Protein AF-A0A6P0JX85-F1 (afdb_monomer_lite)

pLDDT: mean 80.63, std 19.86, range [37.66, 98.25]

Sequence (184 aa):
MTLRNRASVSRRYRDFVGLVGRADQPRARTPSPTDEQLEQAAAAMADMTKRPTLSRSCFYVVYPNGQATEFINYLFSDLGTAEWPIAIDPMEAEQMQSIGKDVLPPEVKVSPQQRSDPQQKELVLMANAEGQIMAEGYLPEEDTPTLTQEWSLATATPDQATQDLCRSNIEMGIDAGMGNENSN

Secondary structure (DSSP, 8-state):
-----------------------------PPPPPPHHHHHHHHHHHHHTSHHHHTSSSHHHH-TT--HHHHHHHHTSHHHHHHS----SHHHHHHHHHTTPPPPPTTEEEEESS---TTSEEEEEEE-TTS-EEEEEE-TT-SS-SEEEEEPPPP----HHHHHHHHHHHHTT---S---TT--

Foldseek 3Di:
DDDDDDDDDDDDDDDDPDPDDPPPDPPPPPLDPQDVLLVLQVQLVQVCLDQVNVQQACQCLVVVPDFQALVLLQCPFLRNVVSRQAPPDPVSVVVCVVVVHRHRDPQEDEEEPDDDDLQGFYWYWYQDPVRWIWIFTDHRNDPHGSDIDTDGRDDYHHDPVSSVVSVVCVVVPRDSSPPCPPPD

Radius of gyration: 29.88 Å; chains: 1; bounding box: 110×49×65 Å

Structure (mmCIF, N/CA/C/O backbone):
data_AF-A0A6P0JX85-F1
#
_entry.id   AF-A0A6P0JX85-F1
#
loop_
_atom_site.group_PDB
_atom_site.id
_atom_site.type_symbol
_atom_site.label_atom_id
_atom_site.label_alt_id
_atom_site.label_comp_id
_atom_site.label_asym_id
_atom_site.label_entity_id
_atom_site.label_seq_id
_atom_site.pdbx_PDB_ins_code
_atom_site.Cartn_x
_atom_site.Cartn_y
_atom_site.Cartn_z
_atom_site.occupancy
_atom_site.B_iso_or_equiv
_atom_site.auth_seq_id
_atom_site.auth_comp_id
_atom_site.auth_asym_id
_atom_site.auth_atom_id
_atom_site.pdbx_PDB_model_num
ATOM 1 N N . MET A 1 1 ? -91.591 -18.168 30.658 1.00 41.25 1 MET A N 1
ATOM 2 C CA . MET A 1 1 ? -90.309 -18.610 31.246 1.00 41.25 1 MET A CA 1
ATOM 3 C C . MET A 1 1 ? -89.372 -17.409 31.271 1.00 41.25 1 MET A C 1
ATOM 5 O O . MET A 1 1 ? -89.330 -16.737 30.258 1.00 41.25 1 MET A O 1
ATOM 9 N N . THR A 1 2 ? -88.599 -17.019 32.279 1.00 41.81 2 THR A N 1
ATOM 10 C CA . THR A 1 2 ? -88.479 -17.284 33.721 1.00 41.81 2 THR A CA 1
ATOM 11 C C . THR A 1 2 ? -87.367 -16.316 34.186 1.00 41.81 2 THR A C 1
ATOM 13 O O . THR A 1 2 ? -86.303 -16.341 33.590 1.00 41.81 2 THR A O 1
ATOM 16 N N . LEU A 1 3 ? -87.647 -15.483 35.202 1.00 39.12 3 LEU A N 1
ATOM 17 C CA . LEU A 1 3 ? -86.768 -14.954 36.281 1.00 39.12 3 LEU A CA 1
ATOM 18 C C . LEU A 1 3 ? -85.399 -14.295 35.934 1.00 39.12 3 LEU A C 1
ATOM 20 O O . LEU A 1 3 ? -84.550 -14.879 35.286 1.00 39.12 3 LEU A O 1
ATOM 24 N N . ARG A 1 4 ? -85.189 -13.024 36.325 1.00 41.78 4 ARG A N 1
ATOM 25 C CA . ARG A 1 4 ? -84.505 -12.508 37.553 1.00 41.78 4 ARG A CA 1
ATOM 26 C C . ARG A 1 4 ? -82.969 -12.630 37.606 1.00 41.78 4 ARG A C 1
ATOM 28 O O . ARG A 1 4 ? -82.437 -13.722 37.495 1.00 41.78 4 ARG A O 1
ATOM 35 N N . ASN A 1 5 ? -82.347 -11.509 38.005 1.00 41.09 5 ASN A N 1
ATOM 36 C CA . ASN A 1 5 ? -81.311 -11.299 39.056 1.00 41.09 5 ASN A CA 1
ATOM 37 C C . ASN A 1 5 ? -80.266 -10.280 38.557 1.00 41.09 5 ASN A C 1
ATOM 39 O O . ASN A 1 5 ? -79.680 -10.491 37.508 1.00 41.09 5 ASN A O 1
ATOM 43 N N . ARG A 1 6 ? -80.081 -9.068 39.112 1.00 46.91 6 ARG A N 1
ATOM 44 C CA . ARG A 1 6 ? -79.713 -8.618 40.480 1.00 46.91 6 ARG A CA 1
ATOM 45 C C . ARG A 1 6 ? -78.445 -9.272 41.054 1.00 46.91 6 ARG A C 1
ATOM 47 O O . ARG A 1 6 ? -78.530 -10.388 41.546 1.00 46.91 6 ARG A O 1
ATOM 54 N N . ALA A 1 7 ? -77.344 -8.511 41.083 1.00 43.62 7 ALA A N 1
ATOM 55 C CA . ALA A 1 7 ? -76.422 -8.266 42.215 1.00 43.62 7 ALA A CA 1
ATOM 56 C C . ALA A 1 7 ? -75.231 -7.426 41.677 1.00 43.62 7 ALA A C 1
ATOM 58 O O . ALA A 1 7 ? -74.713 -7.758 40.621 1.00 43.62 7 ALA A O 1
ATOM 59 N N . SER A 1 8 ? -74.863 -6.237 42.168 1.00 42.47 8 SER A N 1
ATOM 60 C CA . SER A 1 8 ? -74.487 -5.779 43.519 1.00 42.47 8 SER A CA 1
ATOM 61 C C . SER A 1 8 ? -73.018 -6.040 43.900 1.00 42.47 8 SER A C 1
ATOM 63 O O . SER A 1 8 ? -72.599 -7.186 43.969 1.00 42.47 8 SER A O 1
ATOM 65 N N . VAL A 1 9 ? -72.360 -4.938 44.317 1.00 44.62 9 VAL A N 1
ATOM 66 C CA . VAL A 1 9 ? -71.293 -4.815 45.349 1.00 44.62 9 VAL A CA 1
ATOM 67 C C . VAL A 1 9 ? -69.854 -5.061 44.848 1.00 44.62 9 VAL A C 1
ATOM 69 O O . VAL A 1 9 ? -69.511 -6.141 44.404 1.00 44.62 9 VAL A O 1
ATOM 72 N N . SER A 1 10 ? -69.018 -4.020 44.713 1.00 41.03 10 SER A N 1
ATOM 73 C CA . SER A 1 10 ? -68.247 -3.271 45.739 1.00 41.03 10 SER A CA 1
ATOM 74 C C . SER A 1 10 ? -66.993 -4.004 46.237 1.00 41.03 10 SER A C 1
ATOM 76 O O . SER A 1 10 ? -67.107 -4.957 46.997 1.00 41.03 10 SER A O 1
ATOM 78 N N . ARG A 1 11 ? -65.804 -3.476 45.908 1.00 43.97 11 ARG A N 1
ATOM 79 C CA . ARG A 1 11 ? -64.794 -2.915 46.839 1.00 43.97 11 ARG A CA 1
ATOM 80 C C . ARG A 1 11 ? -63.385 -2.965 46.238 1.00 43.97 11 ARG A C 1
ATOM 82 O O . ARG A 1 11 ? -62.939 -4.012 45.802 1.00 43.97 11 ARG A O 1
ATOM 89 N N . ARG A 1 12 ? -62.727 -1.801 46.345 1.00 52.56 12 ARG A N 1
ATOM 90 C CA . ARG A 1 12 ? -61.317 -1.529 46.691 1.00 52.56 12 ARG A CA 1
ATOM 91 C C . ARG A 1 12 ? -60.279 -2.557 46.240 1.00 52.56 12 ARG A C 1
ATOM 93 O O . ARG A 1 12 ? -60.311 -3.656 46.756 1.00 52.56 12 ARG A O 1
ATOM 100 N N . TYR A 1 13 ? -59.232 -2.113 45.545 1.00 45.91 13 TYR A N 1
ATOM 101 C CA . TYR A 1 13 ? -57.860 -2.386 45.987 1.00 45.91 13 TYR A CA 1
ATOM 102 C C . TYR A 1 13 ? -56.857 -1.428 45.319 1.00 45.91 13 TYR A C 1
ATOM 104 O O . TYR A 1 13 ? -56.755 -1.387 44.103 1.00 45.91 13 TYR A O 1
ATOM 112 N N . ARG A 1 14 ? -56.160 -0.690 46.193 1.00 47.66 14 ARG A N 1
ATOM 113 C CA . ARG A 1 14 ? -54.775 -0.194 46.147 1.00 47.66 14 ARG A CA 1
ATOM 114 C C . ARG A 1 14 ? -54.245 0.596 44.946 1.00 47.66 14 ARG A C 1
ATOM 116 O O . ARG A 1 14 ? -54.132 0.109 43.830 1.00 47.66 14 ARG A O 1
ATOM 123 N N . ASP A 1 15 ? -53.751 1.772 45.323 1.00 47.31 15 ASP A N 1
ATOM 124 C CA . ASP A 1 15 ? -52.513 2.406 44.881 1.00 47.31 15 ASP A CA 1
ATOM 125 C C . ASP A 1 15 ? -51.524 1.463 44.187 1.00 47.31 15 ASP A C 1
ATOM 127 O O . ASP A 1 15 ? -51.068 0.482 44.776 1.00 47.31 15 ASP A O 1
ATOM 131 N N . PHE A 1 16 ? -51.101 1.842 42.984 1.00 45.69 16 PHE A N 1
ATOM 132 C CA . PHE A 1 16 ? -49.735 1.593 42.547 1.00 45.69 16 PHE A CA 1
ATOM 133 C C . PHE A 1 16 ? -49.281 2.765 41.679 1.00 45.69 16 PHE A C 1
ATOM 135 O O . PHE A 1 16 ? -49.667 2.915 40.521 1.00 45.69 16 PHE A O 1
ATOM 142 N N . VAL A 1 17 ? -48.470 3.626 42.290 1.00 49.25 17 VAL A N 1
ATOM 143 C CA . VAL A 1 17 ? -47.623 4.600 41.608 1.00 49.25 17 VAL A CA 1
ATOM 144 C C . VAL A 1 17 ? -46.600 3.794 40.808 1.00 49.25 17 VAL A C 1
ATOM 146 O O . VAL A 1 17 ? -45.574 3.364 41.327 1.00 49.25 17 VAL A O 1
ATOM 149 N N . GLY A 1 18 ? -46.933 3.514 39.552 1.00 41.97 18 GLY A N 1
ATOM 150 C CA . GLY A 1 18 ? -46.034 2.910 38.580 1.00 41.97 18 GLY A CA 1
ATOM 151 C C . GLY A 1 18 ? -45.194 3.987 37.910 1.00 41.97 18 GLY A C 1
ATOM 152 O O . GLY A 1 18 ? -45.583 4.528 36.879 1.00 41.97 18 GLY A O 1
ATOM 153 N N . LEU A 1 19 ? -44.036 4.281 38.500 1.00 51.38 19 LEU A N 1
ATOM 154 C CA . LEU A 1 19 ? -42.874 4.826 37.799 1.00 51.38 19 LEU A CA 1
ATOM 155 C C . LEU A 1 19 ? -42.456 3.816 36.715 1.00 51.38 19 LEU A C 1
ATOM 157 O O . LEU A 1 19 ? -41.632 2.940 36.953 1.00 51.38 19 LEU A O 1
ATOM 161 N N . VAL A 1 20 ? -43.059 3.915 35.533 1.00 51.97 20 VAL A N 1
ATOM 162 C CA . VAL A 1 20 ? -42.546 3.302 34.301 1.00 51.97 20 VAL A CA 1
ATOM 163 C C . VAL A 1 20 ? -41.814 4.438 33.597 1.00 51.97 20 VAL A C 1
ATOM 165 O O . VAL A 1 20 ? -42.418 5.362 33.068 1.00 51.97 20 VAL A O 1
ATOM 168 N N . GLY A 1 21 ? -40.511 4.562 33.826 1.00 44.38 21 GLY A N 1
ATOM 169 C CA . GLY A 1 21 ? -39.572 3.816 33.005 1.00 44.38 21 GLY A CA 1
ATOM 170 C C . GLY A 1 21 ? -39.524 4.515 31.654 1.00 44.38 21 GLY A C 1
ATOM 171 O O . GLY A 1 21 ? -40.244 4.128 30.739 1.00 44.38 21 GLY A O 1
ATOM 172 N N . ARG A 1 22 ? -38.737 5.600 31.571 1.00 43.78 22 ARG A N 1
ATOM 173 C CA . ARG A 1 22 ? -38.352 6.202 30.291 1.00 43.78 22 ARG A CA 1
ATOM 174 C C . ARG A 1 22 ? -37.865 5.053 29.422 1.00 43.78 22 ARG A C 1
ATOM 176 O O . ARG A 1 22 ? -36.854 4.443 29.753 1.00 43.78 22 ARG A O 1
ATOM 183 N N . ALA A 1 23 ? -38.623 4.749 28.374 1.00 45.81 23 ALA A N 1
ATOM 184 C CA . ALA A 1 23 ? -38.153 3.892 27.312 1.00 45.81 23 ALA A CA 1
ATOM 185 C C . ALA A 1 23 ? -36.795 4.442 26.879 1.00 45.81 23 ALA A C 1
ATOM 187 O O . ALA A 1 23 ? -36.701 5.615 26.500 1.00 45.81 23 ALA A O 1
ATOM 188 N N . ASP A 1 24 ? -35.765 3.610 27.024 1.00 46.34 24 ASP A N 1
ATOM 189 C CA . ASP A 1 24 ? -34.516 3.735 26.295 1.00 46.34 24 ASP A CA 1
ATOM 190 C C . ASP A 1 24 ? -34.892 3.986 24.838 1.00 46.34 24 ASP A C 1
ATOM 192 O O . ASP A 1 24 ? -35.302 3.083 24.105 1.00 46.34 24 ASP A O 1
ATOM 196 N N . GLN A 1 25 ? -34.831 5.251 24.429 1.00 54.28 25 GLN A N 1
ATOM 197 C CA . GLN A 1 25 ? -34.722 5.552 23.019 1.00 54.28 25 GLN A CA 1
ATOM 198 C C . GLN A 1 25 ? -33.432 4.862 22.575 1.00 54.28 25 GLN A C 1
ATOM 200 O O . GLN A 1 25 ? -32.402 5.095 23.218 1.00 54.28 25 GLN A O 1
ATOM 205 N N . PRO A 1 26 ? -33.451 4.024 21.524 1.00 46.66 26 PRO A N 1
ATOM 206 C CA . PRO A 1 26 ? -32.214 3.586 20.911 1.00 46.66 26 PRO A CA 1
ATOM 207 C C . PRO A 1 26 ? -31.472 4.864 20.548 1.00 46.66 26 PRO A C 1
ATOM 209 O O . PRO A 1 26 ? -31.933 5.634 19.702 1.00 46.66 26 PRO A O 1
ATOM 212 N N . ARG A 1 27 ? -30.385 5.152 21.275 1.00 47.94 27 ARG A N 1
ATOM 213 C CA . ARG A 1 27 ? -29.508 6.265 20.936 1.00 47.94 27 ARG A CA 1
ATOM 214 C C . ARG A 1 27 ? -29.139 6.015 19.490 1.00 47.94 27 ARG A C 1
ATOM 216 O O . ARG A 1 27 ? -28.521 4.993 19.190 1.00 47.94 27 ARG A O 1
ATOM 223 N N . ALA A 1 28 ? -29.591 6.900 18.605 1.00 43.56 28 ALA A N 1
ATOM 224 C CA . ALA A 1 28 ? -29.055 6.976 17.266 1.00 43.56 28 ALA A CA 1
ATOM 225 C C . ALA A 1 28 ? -27.538 6.939 17.448 1.00 43.56 28 ALA A C 1
ATOM 227 O O . ALA A 1 28 ? -26.992 7.797 18.146 1.00 43.56 28 ALA A O 1
ATOM 228 N N . ARG A 1 29 ? -26.894 5.874 16.955 1.00 42.97 29 ARG A N 1
ATOM 229 C CA . ARG A 1 29 ? -25.440 5.807 16.902 1.00 42.97 29 ARG A CA 1
ATOM 230 C C . ARG A 1 29 ? -25.052 6.986 16.025 1.00 42.97 29 ARG A C 1
ATOM 232 O O . ARG A 1 29 ? -25.214 6.934 14.810 1.00 42.97 29 ARG A O 1
ATOM 239 N N . THR A 1 30 ? -24.678 8.097 16.649 1.00 39.38 30 THR A N 1
ATOM 240 C CA . THR A 1 30 ? -23.950 9.152 15.961 1.00 39.38 30 THR A CA 1
ATOM 241 C C . THR A 1 30 ? -22.759 8.459 15.315 1.00 39.38 30 THR A C 1
ATOM 243 O O . THR A 1 30 ? -22.087 7.717 16.039 1.00 39.38 30 THR A O 1
ATOM 246 N N . PRO A 1 31 ? -22.535 8.605 13.997 1.00 42.53 31 PRO A N 1
ATOM 247 C CA . PRO A 1 31 ? -21.338 8.059 13.381 1.00 42.53 31 PRO A CA 1
ATOM 248 C C . PRO A 1 31 ? -20.156 8.591 14.188 1.00 42.53 31 PRO A C 1
ATOM 250 O O . PRO A 1 31 ? -20.026 9.806 14.364 1.00 42.53 31 PRO A O 1
ATOM 253 N N . SER A 1 32 ? -19.395 7.679 14.793 1.00 47.09 32 SER A N 1
ATOM 254 C CA . SER A 1 32 ? -18.159 8.037 15.475 1.00 47.09 32 SER A CA 1
ATOM 255 C C . SER A 1 32 ? -17.313 8.820 14.470 1.00 47.09 32 SER A C 1
ATOM 257 O O . SER A 1 32 ? -17.258 8.396 13.312 1.00 47.09 32 SER A O 1
ATOM 259 N N . PRO A 1 33 ? -16.724 9.970 14.846 1.00 51.84 33 PRO A N 1
ATOM 260 C CA . PRO A 1 33 ? -15.810 10.667 13.953 1.00 51.84 33 PRO A CA 1
ATOM 261 C C . PRO A 1 33 ? -14.753 9.658 13.502 1.00 51.84 33 PRO A C 1
ATOM 263 O O . PRO A 1 33 ? -14.193 8.940 14.334 1.00 51.84 33 PRO A O 1
ATOM 266 N N . THR A 1 34 ? -14.580 9.536 12.189 1.00 63.53 34 THR A N 1
ATOM 267 C CA . THR A 1 34 ? -13.560 8.685 11.592 1.00 63.53 34 THR A CA 1
ATOM 268 C C . THR A 1 34 ? -12.208 9.069 12.174 1.00 63.53 34 THR A C 1
ATOM 270 O O . THR A 1 34 ? -11.909 10.240 12.402 1.00 63.53 34 THR A O 1
ATOM 273 N N . ASP A 1 35 ? -11.417 8.060 12.513 1.00 88.06 35 ASP A N 1
ATOM 274 C CA . ASP A 1 35 ? -1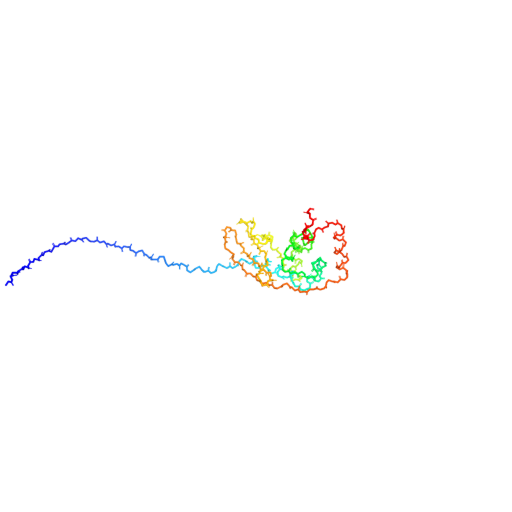0.097 8.276 13.075 1.00 88.06 35 ASP A CA 1
ATOM 275 C C . ASP A 1 35 ? -9.169 8.846 11.994 1.00 88.06 35 ASP A C 1
ATOM 277 O O . ASP A 1 35 ? -8.916 8.188 10.984 1.00 88.06 35 ASP A O 1
ATOM 281 N N . GLU A 1 36 ? -8.671 10.067 12.204 1.00 90.06 36 GLU A N 1
ATOM 282 C CA . GLU A 1 36 ? -7.850 10.798 11.225 1.00 90.06 36 GLU A CA 1
ATOM 283 C C . GLU A 1 36 ? -6.610 9.999 10.784 1.00 90.06 36 GLU A C 1
ATOM 285 O O . GLU A 1 36 ? -6.176 10.103 9.638 1.00 90.06 36 GLU A O 1
ATOM 290 N N . GLN A 1 37 ? -6.059 9.144 11.655 1.00 89.69 37 GLN A N 1
ATOM 291 C CA . GLN A 1 37 ? -4.901 8.321 11.305 1.00 89.69 37 GLN A CA 1
ATOM 292 C C . GLN A 1 37 ? -5.288 7.174 10.364 1.00 89.69 37 GLN A C 1
ATOM 294 O O . GLN A 1 37 ? -4.526 6.855 9.454 1.00 89.69 37 GLN A O 1
ATOM 299 N N . LEU A 1 38 ? -6.471 6.569 10.529 1.00 93.75 38 LEU A N 1
ATOM 300 C CA . LEU A 1 38 ? -6.980 5.583 9.566 1.00 93.75 38 LEU A CA 1
ATOM 301 C C . LEU A 1 38 ? -7.232 6.222 8.195 1.00 93.75 38 LEU A C 1
ATOM 303 O O . LEU A 1 38 ? -6.919 5.611 7.174 1.00 93.75 38 LEU A O 1
ATOM 307 N N . GLU A 1 39 ? -7.755 7.450 8.159 1.00 93.31 39 GLU A N 1
ATOM 308 C CA . GLU A 1 39 ? -7.944 8.192 6.906 1.00 93.31 39 GLU A CA 1
ATOM 309 C C . GLU A 1 39 ? -6.610 8.510 6.226 1.00 93.31 39 GLU A C 1
ATOM 311 O O . GLU A 1 39 ? -6.460 8.266 5.028 1.00 93.31 39 GLU A O 1
ATOM 316 N N . GLN A 1 40 ? -5.623 8.987 6.988 1.00 90.69 40 GLN A N 1
ATOM 317 C CA . GLN A 1 40 ? -4.279 9.261 6.484 1.00 90.69 40 GLN A CA 1
ATOM 318 C C . GLN A 1 40 ? -3.590 7.988 5.973 1.00 90.69 40 GLN A C 1
ATOM 320 O O . GLN A 1 40 ? -2.983 8.005 4.903 1.00 90.69 40 GLN A O 1
ATOM 325 N N . ALA A 1 41 ? -3.705 6.873 6.699 1.00 92.00 41 ALA A N 1
ATOM 326 C CA . ALA A 1 41 ? -3.178 5.587 6.258 1.00 92.00 41 ALA A CA 1
ATOM 327 C C . ALA A 1 41 ? -3.821 5.152 4.935 1.00 92.00 41 ALA A C 1
ATOM 329 O O . ALA A 1 41 ? -3.113 4.787 3.999 1.00 92.00 41 ALA A O 1
ATOM 330 N N . ALA A 1 42 ? -5.150 5.244 4.822 1.00 94.50 42 ALA A N 1
ATOM 331 C CA . ALA A 1 42 ? -5.863 4.921 3.590 1.00 94.50 42 ALA A CA 1
ATOM 332 C C . ALA A 1 42 ? -5.435 5.824 2.422 1.00 94.50 42 ALA A C 1
ATOM 334 O O . ALA A 1 42 ? -5.212 5.322 1.321 1.00 94.50 42 ALA A O 1
ATOM 335 N N . ALA A 1 43 ? -5.244 7.125 2.661 1.00 92.31 43 ALA A N 1
ATOM 336 C CA . ALA A 1 43 ? -4.751 8.064 1.655 1.00 92.31 43 ALA A CA 1
ATOM 337 C C . ALA A 1 43 ? -3.335 7.706 1.175 1.00 92.31 43 ALA A C 1
ATOM 339 O O . ALA A 1 43 ? -3.111 7.610 -0.033 1.00 92.31 43 ALA A O 1
ATOM 340 N N . ALA A 1 44 ? -2.417 7.400 2.100 1.00 90.56 44 ALA A N 1
ATOM 341 C CA . ALA A 1 44 ? -1.070 6.931 1.773 1.00 90.56 44 ALA A CA 1
ATOM 342 C C . ALA A 1 44 ? -1.109 5.659 0.911 1.00 90.56 44 ALA A C 1
ATOM 344 O O . ALA A 1 44 ? -0.405 5.570 -0.099 1.00 90.56 44 ALA A O 1
ATOM 345 N N . MET A 1 45 ? -1.988 4.705 1.244 1.00 93.25 45 MET A N 1
ATOM 346 C CA . MET A 1 45 ? -2.166 3.493 0.440 1.00 93.25 45 MET A CA 1
ATOM 347 C C . MET A 1 45 ? -2.740 3.781 -0.944 1.00 93.25 45 MET A C 1
ATOM 349 O O . MET A 1 45 ? -2.266 3.227 -1.939 1.00 93.25 45 MET A O 1
ATOM 353 N N . ALA A 1 46 ? -3.733 4.663 -1.035 1.00 94.56 46 ALA A N 1
ATOM 354 C CA . ALA A 1 46 ? -4.316 5.072 -2.304 1.00 94.56 46 ALA A CA 1
ATOM 355 C C . ALA A 1 46 ? -3.276 5.757 -3.205 1.00 94.56 46 ALA A C 1
ATOM 357 O O . ALA A 1 46 ? -3.237 5.503 -4.412 1.00 94.56 46 ALA A O 1
ATOM 358 N N . ASP A 1 47 ? -2.379 6.566 -2.639 1.00 91.31 47 ASP A N 1
ATOM 359 C CA . ASP A 1 47 ? -1.312 7.260 -3.366 1.00 91.31 47 ASP A CA 1
ATOM 360 C C . ASP A 1 47 ? -0.338 6.303 -4.068 1.00 91.31 47 ASP A C 1
ATOM 362 O O . ASP A 1 47 ? 0.151 6.583 -5.171 1.00 91.31 47 ASP A O 1
ATOM 366 N N . MET A 1 48 ? -0.114 5.123 -3.489 1.00 91.38 48 MET A N 1
ATOM 367 C CA . MET A 1 48 ? 0.724 4.087 -4.094 1.00 91.38 48 MET A CA 1
ATOM 368 C C . MET A 1 48 ? 0.127 3.472 -5.351 1.00 91.38 48 MET A C 1
ATOM 370 O O . MET A 1 48 ? 0.861 2.987 -6.208 1.00 91.38 48 MET A O 1
ATOM 374 N N . THR A 1 49 ? -1.195 3.526 -5.491 1.00 94.25 49 THR A N 1
ATOM 375 C CA . THR A 1 49 ? -1.911 2.971 -6.646 1.00 94.25 49 THR A CA 1
ATOM 376 C C . THR A 1 49 ? -1.972 3.934 -7.828 1.00 94.25 49 THR A C 1
ATOM 378 O O . THR A 1 49 ? -2.483 3.597 -8.899 1.00 94.25 49 THR A O 1
ATOM 381 N N . LYS A 1 50 ? -1.443 5.153 -7.661 1.00 94.00 50 LYS A N 1
ATOM 382 C CA . LYS A 1 50 ? -1.409 6.168 -8.711 1.00 94.00 50 LYS A CA 1
ATOM 383 C C . LYS A 1 50 ? -0.278 5.883 -9.693 1.00 94.00 50 LYS A C 1
ATOM 385 O O . LYS A 1 50 ? 0.822 5.469 -9.329 1.00 94.00 50 LYS A O 1
ATOM 390 N N . ARG A 1 51 ? -0.522 6.207 -10.966 1.00 94.94 51 ARG A N 1
ATOM 391 C CA . ARG A 1 51 ? 0.429 5.987 -12.069 1.00 94.94 51 ARG A CA 1
ATOM 392 C C . ARG A 1 51 ? 1.854 6.499 -11.792 1.00 94.94 51 ARG A C 1
ATOM 394 O O . ARG A 1 51 ? 2.774 5.748 -12.097 1.00 94.94 51 ARG A O 1
ATOM 401 N N . PRO A 1 52 ? 2.086 7.715 -11.248 1.00 91.38 52 PRO A N 1
ATOM 402 C CA . PRO A 1 52 ? 3.448 8.190 -10.992 1.00 91.38 52 PRO A CA 1
ATOM 403 C C . PRO A 1 52 ? 4.222 7.293 -10.021 1.00 91.38 52 PRO A C 1
ATOM 405 O O . PRO A 1 52 ? 5.408 7.053 -10.235 1.00 91.38 52 PRO A O 1
ATOM 408 N N . THR A 1 53 ? 3.547 6.765 -8.997 1.00 90.94 53 THR A N 1
ATOM 409 C CA . THR A 1 53 ? 4.140 5.839 -8.029 1.00 90.94 53 THR A CA 1
ATOM 410 C C . THR A 1 53 ? 4.395 4.482 -8.678 1.00 90.94 53 THR A C 1
ATOM 412 O O . THR A 1 53 ? 5.528 4.014 -8.687 1.00 90.94 53 THR A O 1
ATOM 415 N N . LEU A 1 54 ? 3.385 3.914 -9.344 1.00 93.38 54 LEU A N 1
ATOM 416 C CA . LEU A 1 54 ? 3.487 2.605 -10.003 1.00 93.38 54 LEU A CA 1
ATOM 417 C C . LEU A 1 54 ? 4.486 2.565 -11.166 1.00 93.38 54 LEU A C 1
ATOM 419 O O . LEU A 1 54 ? 5.040 1.517 -11.469 1.00 93.38 54 LEU A O 1
ATOM 423 N N . SER A 1 55 ? 4.732 3.691 -11.839 1.00 92.88 55 SER A N 1
ATOM 424 C CA . SER A 1 55 ? 5.745 3.767 -12.903 1.00 92.88 55 SER A CA 1
ATOM 425 C C . SER A 1 55 ? 7.181 3.665 -12.389 1.00 92.88 55 SER A C 1
ATOM 427 O O . SER A 1 55 ? 8.092 3.445 -13.181 1.00 92.88 55 SER A O 1
ATOM 429 N N . ARG A 1 56 ? 7.383 3.856 -11.082 1.00 91.25 56 ARG A N 1
ATOM 430 C CA . ARG A 1 56 ? 8.693 3.845 -10.426 1.00 91.25 56 ARG A CA 1
ATOM 431 C C . ARG A 1 56 ? 8.893 2.631 -9.519 1.00 91.25 56 ARG A C 1
ATOM 433 O O . ARG A 1 56 ? 9.979 2.502 -8.969 1.00 91.25 56 ARG A O 1
ATOM 440 N N . SER A 1 57 ? 7.870 1.792 -9.361 1.00 92.56 57 SER A N 1
ATOM 441 C CA . SER A 1 57 ? 7.916 0.566 -8.564 1.00 92.56 57 SER A CA 1
ATOM 442 C C . SE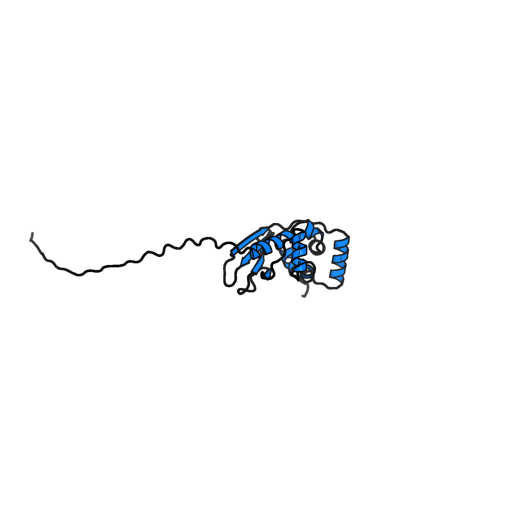R A 1 57 ? 8.189 -0.661 -9.433 1.00 92.56 57 SER A C 1
ATOM 444 O O . SER A 1 57 ? 7.970 -0.650 -10.650 1.00 92.56 57 SER A O 1
ATOM 446 N N . CYS A 1 58 ? 8.592 -1.762 -8.803 1.00 94.88 58 CYS A N 1
ATOM 447 C CA . CYS A 1 58 ? 8.749 -3.052 -9.471 1.00 94.88 58 CYS A CA 1
ATOM 448 C C . CYS A 1 58 ? 7.433 -3.768 -9.781 1.00 94.88 58 CYS A C 1
ATOM 450 O O . CYS A 1 58 ? 7.456 -4.780 -10.483 1.00 94.88 58 CYS A O 1
ATOM 452 N N . PHE A 1 59 ? 6.285 -3.249 -9.333 1.00 95.88 59 PHE A N 1
ATOM 453 C CA . PHE A 1 59 ? 5.001 -3.941 -9.456 1.00 95.88 59 PHE A CA 1
ATOM 454 C C . PHE A 1 59 ? 4.687 -4.378 -10.895 1.00 95.88 59 PHE A C 1
ATOM 456 O O . PHE A 1 59 ? 4.502 -5.564 -11.140 1.00 95.88 59 PHE A O 1
ATOM 463 N N . TYR A 1 60 ? 4.696 -3.458 -11.867 1.00 96.06 60 TYR A N 1
ATOM 464 C CA . TYR A 1 60 ? 4.411 -3.802 -13.271 1.00 96.06 60 TYR A CA 1
ATOM 465 C C . TYR A 1 60 ? 5.588 -4.460 -14.007 1.00 96.06 60 TYR A C 1
ATOM 467 O O . TYR A 1 60 ? 5.419 -4.927 -15.133 1.00 96.06 60 TYR A O 1
ATOM 475 N N . VAL A 1 61 ? 6.775 -4.520 -13.391 1.00 94.38 61 VAL A N 1
ATOM 476 C CA . VAL A 1 61 ? 7.885 -5.349 -13.889 1.00 94.38 61 VAL A CA 1
ATOM 477 C C . VAL A 1 61 ? 7.621 -6.816 -13.547 1.00 94.38 61 VAL A C 1
ATOM 479 O O . VAL A 1 61 ? 7.817 -7.687 -14.391 1.00 94.38 61 VAL A O 1
ATOM 482 N N . VAL A 1 62 ? 7.144 -7.075 -12.327 1.00 94.38 62 VAL A N 1
ATOM 483 C CA . VAL A 1 62 ? 6.841 -8.418 -11.809 1.00 94.38 62 VAL A CA 1
ATOM 484 C C . VAL A 1 62 ? 5.499 -8.924 -12.349 1.00 94.38 62 VAL A C 1
ATOM 486 O O . VAL A 1 62 ? 5.395 -10.069 -12.782 1.00 94.38 62 VAL A O 1
ATOM 489 N N . TYR A 1 63 ? 4.488 -8.055 -12.395 1.00 95.50 63 TYR A N 1
ATOM 490 C CA . TYR A 1 63 ? 3.126 -8.351 -12.836 1.00 95.50 63 TYR A CA 1
ATOM 491 C C . TYR A 1 63 ? 2.732 -7.453 -14.022 1.00 95.50 63 TYR A C 1
ATOM 493 O O . TYR A 1 63 ? 2.036 -6.453 -13.837 1.00 95.50 63 TYR A O 1
ATOM 501 N N . PRO A 1 64 ? 3.111 -7.792 -15.270 1.00 93.88 64 PRO A N 1
ATOM 502 C CA . PRO A 1 64 ? 2.827 -6.951 -16.440 1.00 93.88 64 PRO A CA 1
ATOM 503 C C . PRO A 1 64 ? 1.337 -6.661 -16.684 1.00 93.88 64 PRO A C 1
ATOM 505 O O . PRO A 1 64 ? 0.998 -5.642 -17.278 1.00 93.88 64 PRO A O 1
ATOM 508 N N . ASN A 1 65 ? 0.454 -7.546 -16.211 1.00 95.00 65 ASN A N 1
ATOM 509 C CA . ASN A 1 65 ? -1.005 -7.390 -16.244 1.00 95.00 65 ASN A CA 1
ATOM 510 C C . ASN A 1 65 ? -1.601 -7.368 -14.824 1.00 95.00 65 ASN A C 1
ATOM 512 O O . ASN A 1 65 ? -2.697 -7.882 -14.616 1.00 95.00 65 ASN A O 1
ATOM 516 N N . GLY A 1 66 ? -0.841 -6.870 -13.844 1.00 94.25 66 GLY A N 1
ATOM 517 C CA . GLY A 1 66 ? -1.196 -6.951 -12.430 1.00 94.25 66 GLY A CA 1
ATOM 518 C C . GLY A 1 66 ? -2.558 -6.338 -12.110 1.00 94.25 66 GLY A C 1
ATOM 519 O O . GLY A 1 66 ? -2.949 -5.320 -12.685 1.00 94.25 66 GLY A O 1
ATOM 520 N N . GLN A 1 67 ? -3.272 -6.966 -11.181 1.00 96.88 67 GLN A N 1
ATOM 521 C CA . GLN A 1 67 ? -4.583 -6.547 -10.696 1.00 96.88 67 GLN A CA 1
ATOM 522 C C . GLN A 1 67 ? -4.483 -6.197 -9.204 1.00 96.88 67 GLN A C 1
ATOM 524 O O . GLN A 1 67 ? -3.410 -6.259 -8.596 1.00 96.88 67 GLN A O 1
ATOM 529 N N . ALA A 1 68 ? -5.602 -5.789 -8.601 1.00 97.25 68 ALA A N 1
ATOM 530 C CA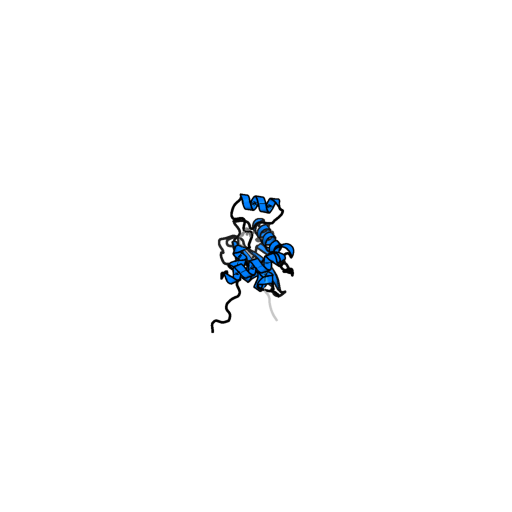 . ALA A 1 68 ? -5.645 -5.388 -7.195 1.00 97.25 68 ALA A CA 1
ATOM 531 C C . ALA A 1 68 ? -5.111 -6.476 -6.247 1.00 97.25 68 ALA A C 1
ATOM 533 O O . ALA A 1 68 ? -4.358 -6.167 -5.326 1.00 97.25 68 ALA A O 1
ATOM 534 N N . THR A 1 69 ? -5.451 -7.745 -6.491 1.00 96.69 69 THR A N 1
ATOM 535 C CA . THR A 1 69 ? -4.995 -8.868 -5.661 1.00 96.69 69 THR A CA 1
ATOM 536 C C . THR A 1 69 ? -3.480 -9.042 -5.729 1.00 96.69 69 THR A C 1
ATOM 538 O O . THR A 1 69 ? -2.836 -9.155 -4.686 1.00 96.69 69 THR A O 1
ATOM 541 N N . GLU A 1 70 ? -2.885 -9.022 -6.927 1.00 97.12 70 GLU A N 1
ATOM 542 C CA . GLU A 1 70 ? -1.430 -9.110 -7.075 1.00 97.12 70 GLU A CA 1
ATOM 543 C C . GLU A 1 70 ? -0.736 -7.882 -6.489 1.00 97.12 70 GLU A C 1
ATOM 545 O O . GLU A 1 70 ? 0.326 -8.025 -5.898 1.00 97.12 70 GLU A O 1
ATOM 550 N N . PHE A 1 71 ? -1.331 -6.689 -6.597 1.00 96.50 71 PHE A N 1
ATOM 551 C CA . PHE A 1 71 ? -0.782 -5.482 -5.979 1.00 96.50 71 PHE A CA 1
ATOM 552 C C . PHE A 1 71 ? -0.731 -5.589 -4.456 1.00 96.50 71 PHE A C 1
ATOM 554 O O . PHE A 1 71 ? 0.270 -5.221 -3.847 1.00 96.50 71 PHE A O 1
ATOM 561 N N . ILE A 1 72 ? -1.781 -6.125 -3.834 1.00 95.88 72 ILE A N 1
ATOM 562 C CA . ILE A 1 72 ? -1.805 -6.339 -2.386 1.00 95.88 72 ILE A CA 1
ATOM 563 C C . ILE A 1 72 ? -0.761 -7.387 -1.998 1.00 95.88 72 ILE A C 1
ATOM 565 O O . ILE A 1 72 ? 0.042 -7.128 -1.112 1.00 95.88 72 ILE A O 1
ATOM 569 N N . ASN A 1 73 ? -0.689 -8.526 -2.689 1.00 95.00 73 ASN A N 1
ATOM 570 C CA . ASN A 1 73 ? 0.340 -9.535 -2.408 1.00 95.00 73 ASN A CA 1
ATOM 571 C C . ASN A 1 73 ? 1.759 -8.975 -2.590 1.00 95.00 73 ASN A C 1
ATOM 573 O O . ASN A 1 73 ? 2.637 -9.224 -1.768 1.00 95.00 73 ASN A O 1
ATOM 577 N N . TYR A 1 74 ? 1.964 -8.182 -3.640 1.00 94.94 74 TYR A N 1
ATOM 578 C CA . TYR A 1 74 ? 3.211 -7.482 -3.903 1.00 94.94 74 TYR A CA 1
ATOM 579 C C . TYR A 1 74 ? 3.586 -6.547 -2.756 1.00 94.94 74 TYR A C 1
ATOM 581 O O . TYR A 1 74 ? 4.715 -6.605 -2.283 1.00 94.94 74 TYR A O 1
ATOM 589 N N . LEU A 1 75 ? 2.654 -5.718 -2.284 1.00 93.44 75 LEU A N 1
ATOM 590 C CA . LEU A 1 75 ? 2.900 -4.739 -1.226 1.00 93.44 75 LEU A CA 1
ATOM 591 C C . LEU A 1 75 ? 3.475 -5.379 0.046 1.00 93.44 75 LEU A C 1
ATOM 593 O O . LEU A 1 75 ? 4.343 -4.792 0.682 1.00 93.44 75 LEU A O 1
ATOM 597 N N . PHE A 1 76 ? 3.018 -6.587 0.382 1.00 92.88 76 PHE A N 1
ATOM 598 C CA . PHE A 1 76 ? 3.469 -7.345 1.552 1.00 92.88 76 PHE A CA 1
ATOM 599 C C . PHE A 1 76 ? 4.569 -8.376 1.242 1.00 92.88 76 PHE A C 1
ATOM 601 O O . PHE A 1 76 ? 4.909 -9.180 2.107 1.00 92.88 76 PHE A O 1
ATOM 608 N N . SER A 1 77 ? 5.126 -8.371 0.028 1.00 92.81 77 SER A N 1
ATOM 609 C CA . SER A 1 77 ? 6.322 -9.151 -0.319 1.00 92.81 77 SER A CA 1
ATOM 610 C C . SER A 1 77 ? 7.602 -8.466 0.163 1.00 92.81 77 SER A C 1
ATOM 612 O O . SER A 1 77 ? 7.578 -7.283 0.520 1.00 92.81 77 SER A O 1
ATOM 614 N N . ASP A 1 78 ? 8.736 -9.169 0.123 1.00 91.25 78 ASP A N 1
ATOM 615 C CA . ASP A 1 78 ? 10.041 -8.582 0.455 1.00 91.25 78 ASP A CA 1
ATOM 616 C C . ASP A 1 78 ? 10.366 -7.402 -0.474 1.00 91.25 78 ASP A C 1
ATOM 618 O O . ASP A 1 78 ? 10.827 -6.353 -0.020 1.00 91.25 78 ASP A O 1
ATOM 622 N N . LEU A 1 79 ? 10.074 -7.543 -1.771 1.00 90.50 79 LEU A N 1
ATOM 623 C CA . LEU A 1 79 ? 10.312 -6.496 -2.762 1.00 90.50 79 LEU A CA 1
ATOM 624 C C . LEU A 1 79 ? 9.400 -5.285 -2.543 1.00 90.50 79 LEU A C 1
ATOM 626 O O . LEU A 1 79 ? 9.879 -4.155 -2.546 1.00 90.50 79 LEU A O 1
ATOM 630 N N . GLY A 1 80 ? 8.102 -5.508 -2.320 1.00 90.44 80 GLY A N 1
ATOM 631 C CA . GLY A 1 80 ? 7.161 -4.416 -2.060 1.00 90.44 80 GLY A CA 1
ATOM 632 C C . GLY A 1 80 ? 7.463 -3.688 -0.755 1.00 90.44 80 GLY A C 1
ATOM 633 O O . GLY A 1 80 ? 7.467 -2.460 -0.737 1.00 90.44 80 GLY A O 1
ATOM 634 N N . THR A 1 81 ? 7.814 -4.426 0.301 1.00 86.75 81 THR A N 1
ATOM 635 C CA . THR A 1 81 ? 8.213 -3.854 1.595 1.00 86.75 81 THR A CA 1
ATOM 636 C C . THR A 1 81 ? 9.480 -3.010 1.462 1.00 86.75 81 THR A C 1
ATOM 638 O O . THR A 1 81 ? 9.559 -1.936 2.052 1.00 86.75 81 THR A O 1
ATOM 641 N N . ALA A 1 82 ? 10.455 -3.452 0.661 1.00 85.75 82 ALA A N 1
ATOM 642 C CA . ALA A 1 82 ? 11.687 -2.703 0.415 1.00 85.75 82 ALA A CA 1
ATOM 643 C C . ALA A 1 82 ? 11.468 -1.409 -0.392 1.00 85.75 82 ALA A C 1
ATOM 645 O O . ALA A 1 82 ? 12.264 -0.477 -0.284 1.00 85.75 82 ALA A O 1
ATOM 646 N N . GLU A 1 83 ? 10.414 -1.342 -1.207 1.00 83.50 83 GLU A N 1
ATOM 647 C CA . GLU A 1 83 ? 10.061 -0.147 -1.980 1.00 83.50 83 GLU A CA 1
ATOM 648 C C . GLU A 1 83 ? 9.106 0.801 -1.265 1.00 83.50 83 GLU A C 1
ATOM 650 O O . GLU A 1 83 ? 8.954 1.957 -1.676 1.00 83.50 83 GLU A O 1
ATOM 655 N N . TRP A 1 84 ? 8.410 0.310 -0.246 1.00 76.88 84 TRP A N 1
ATOM 656 C CA . TRP A 1 84 ? 7.383 1.073 0.427 1.00 76.88 84 TRP A CA 1
ATOM 657 C C . TRP A 1 84 ? 8.034 2.261 1.143 1.00 76.88 84 TRP A C 1
ATOM 659 O O . TRP A 1 84 ? 8.908 2.054 1.987 1.00 76.88 84 TRP A O 1
ATOM 669 N N . PRO A 1 85 ? 7.648 3.516 0.844 1.00 63.56 85 PRO A N 1
ATOM 670 C CA . PRO A 1 85 ? 8.149 4.651 1.603 1.00 63.56 85 PRO A CA 1
ATOM 671 C C . PRO A 1 85 ? 7.463 4.691 2.976 1.00 63.56 85 PRO A C 1
ATOM 673 O O . PRO A 1 85 ? 6.542 5.473 3.207 1.00 63.56 85 PRO A O 1
ATOM 676 N N . ILE A 1 86 ? 7.881 3.810 3.880 1.00 64.19 86 ILE A N 1
ATOM 677 C CA . ILE A 1 86 ? 7.578 3.923 5.302 1.00 64.19 86 ILE A CA 1
ATOM 678 C C . ILE A 1 86 ? 8.579 4.931 5.846 1.00 64.19 86 ILE A C 1
ATOM 680 O O . ILE A 1 86 ? 9.777 4.675 5.794 1.00 64.19 86 ILE A O 1
ATOM 684 N N . ALA A 1 87 ? 8.105 6.062 6.367 1.00 61.50 87 ALA A N 1
ATOM 685 C CA . ALA A 1 87 ? 8.983 6.928 7.135 1.00 61.50 87 ALA A CA 1
ATOM 686 C C . ALA A 1 87 ? 9.399 6.179 8.404 1.00 61.50 87 ALA A C 1
ATOM 688 O O . ALA A 1 87 ? 8.568 5.908 9.273 1.00 61.50 87 ALA A O 1
ATOM 689 N N . ILE A 1 88 ? 10.671 5.803 8.492 1.00 59.50 88 ILE A N 1
ATOM 690 C CA . ILE A 1 88 ? 11.187 5.003 9.611 1.00 59.50 88 ILE A CA 1
ATOM 691 C C . ILE A 1 88 ? 11.476 5.910 10.815 1.00 59.50 88 ILE A C 1
ATOM 693 O O . ILE A 1 88 ? 11.493 5.453 11.960 1.00 59.50 88 ILE A O 1
ATOM 697 N N . ASP A 1 89 ? 11.652 7.212 10.576 1.00 70.19 89 ASP A N 1
ATOM 698 C CA . ASP A 1 89 ? 11.881 8.205 11.614 1.00 70.19 89 ASP A CA 1
ATOM 699 C C . ASP A 1 89 ? 11.094 9.517 11.388 1.00 70.19 89 ASP A C 1
ATOM 701 O O . ASP A 1 89 ? 10.610 9.792 10.283 1.00 70.19 89 ASP A O 1
ATOM 705 N N . PRO A 1 90 ? 10.940 10.352 12.437 1.00 73.50 90 PRO A N 1
ATOM 706 C CA . PRO A 1 90 ? 10.186 11.602 12.343 1.00 73.50 90 PRO A CA 1
ATOM 707 C C . PRO A 1 90 ? 10.739 12.600 11.318 1.00 73.50 90 PRO A C 1
ATOM 709 O O . PRO A 1 90 ? 9.973 13.372 10.749 1.00 73.50 90 PRO A O 1
ATOM 712 N N . MET A 1 91 ? 12.050 12.594 11.063 1.00 79.62 91 MET A N 1
ATOM 713 C CA . MET A 1 91 ? 12.680 13.510 10.112 1.00 79.62 91 MET A CA 1
ATOM 714 C C . MET A 1 91 ? 12.350 13.104 8.670 1.00 79.62 91 MET A C 1
ATOM 716 O O . MET A 1 91 ? 12.075 13.968 7.837 1.00 79.62 91 MET A O 1
ATOM 720 N N . GLU A 1 92 ? 12.331 11.807 8.367 1.00 76.81 92 GLU A N 1
ATOM 721 C CA . GLU A 1 92 ? 11.868 11.282 7.080 1.00 76.81 92 GLU A CA 1
ATOM 722 C C . GLU A 1 92 ? 10.374 11.566 6.866 1.00 76.81 92 GLU A C 1
ATOM 724 O O . GLU A 1 92 ? 9.979 12.008 5.784 1.00 76.81 92 GLU A O 1
ATOM 729 N N . ALA A 1 93 ? 9.555 11.418 7.912 1.00 75.00 93 ALA A N 1
ATOM 730 C CA . ALA A 1 93 ? 8.129 11.736 7.855 1.00 75.00 93 ALA A CA 1
ATOM 731 C C . ALA A 1 93 ? 7.890 13.219 7.523 1.00 75.00 93 ALA A C 1
ATOM 733 O O . ALA A 1 93 ? 7.103 13.534 6.629 1.00 75.00 93 ALA A O 1
ATOM 734 N N . GLU A 1 94 ? 8.612 14.133 8.179 1.00 77.88 94 GLU A N 1
ATOM 735 C CA . GLU A 1 94 ? 8.558 15.571 7.890 1.00 77.88 94 GLU A CA 1
ATOM 736 C C . GLU A 1 94 ? 9.005 15.890 6.454 1.00 77.88 94 GLU A C 1
ATOM 738 O O . GLU A 1 94 ? 8.376 16.698 5.765 1.00 77.88 94 GLU A O 1
ATOM 743 N N . GLN A 1 95 ? 10.059 15.233 5.960 1.00 79.06 95 GLN A N 1
ATOM 744 C CA . GLN A 1 95 ? 10.523 15.412 4.582 1.00 79.06 95 GLN A CA 1
ATOM 745 C C . GLN A 1 95 ? 9.484 14.935 3.566 1.00 79.06 95 GLN A C 1
ATOM 747 O O . GLN A 1 95 ? 9.198 15.649 2.602 1.00 79.06 95 GLN A O 1
ATOM 752 N N . MET A 1 96 ? 8.878 13.771 3.788 1.00 77.88 96 MET A N 1
ATOM 753 C CA . MET A 1 96 ? 7.819 13.243 2.930 1.00 77.88 96 MET A CA 1
ATOM 754 C C . MET A 1 96 ? 6.586 14.154 2.916 1.00 77.88 96 MET A C 1
ATOM 756 O O . MET A 1 96 ? 6.074 14.477 1.842 1.00 77.88 96 MET A O 1
ATOM 760 N N . GLN A 1 97 ? 6.168 14.658 4.077 1.00 77.00 97 GLN A N 1
ATOM 761 C CA . GLN A 1 97 ? 5.078 15.632 4.168 1.00 77.00 97 GLN A CA 1
ATOM 762 C C . GLN A 1 97 ? 5.418 16.942 3.444 1.00 77.00 97 GLN A C 1
ATOM 764 O O . GLN A 1 97 ? 4.566 17.507 2.759 1.00 77.00 97 GLN A O 1
ATOM 769 N N . SER A 1 98 ? 6.670 17.409 3.519 1.00 80.44 98 SER A N 1
ATOM 770 C CA . SER A 1 98 ? 7.104 18.652 2.859 1.00 80.44 98 SER A CA 1
ATOM 771 C C . SER A 1 98 ? 7.016 18.602 1.328 1.00 80.44 98 SER A C 1
ATOM 773 O O . SER A 1 98 ? 6.852 19.639 0.684 1.00 80.44 98 SER A O 1
ATOM 775 N N . ILE A 1 99 ? 7.071 17.401 0.744 1.00 77.25 99 ILE A N 1
ATOM 776 C CA . ILE A 1 99 ? 6.876 17.169 -0.694 1.00 77.25 99 ILE A CA 1
ATOM 777 C C . ILE A 1 99 ? 5.443 16.729 -1.039 1.00 77.25 99 ILE A C 1
ATOM 779 O O . ILE A 1 99 ? 5.190 16.314 -2.170 1.00 77.25 99 ILE A O 1
ATOM 783 N N . GLY A 1 100 ? 4.512 16.832 -0.084 1.00 71.75 100 GLY A N 1
ATOM 784 C CA . GLY A 1 100 ? 3.094 16.525 -0.263 1.00 71.75 100 GLY A CA 1
ATOM 785 C C . GLY A 1 100 ? 2.785 15.036 -0.388 1.00 71.75 100 GLY A C 1
ATOM 786 O O . GLY A 1 100 ? 1.817 14.691 -1.061 1.00 71.75 100 GLY A O 1
ATOM 787 N N . LYS A 1 101 ? 3.614 14.159 0.193 1.00 72.94 101 LYS A N 1
ATOM 788 C CA . LYS A 1 101 ? 3.320 12.727 0.279 1.00 72.94 101 LYS A CA 1
ATOM 789 C C . LYS A 1 101 ? 2.658 12.390 1.607 1.00 72.94 101 LYS A C 1
ATOM 791 O O . LYS A 1 101 ? 3.173 12.755 2.664 1.00 72.94 101 LYS A O 1
ATOM 796 N N . ASP A 1 102 ? 1.577 11.624 1.530 1.00 77.06 102 ASP A N 1
ATOM 797 C CA . ASP A 1 102 ? 0.952 11.029 2.702 1.00 77.06 102 ASP A CA 1
ATOM 798 C C . ASP A 1 102 ? 1.844 9.907 3.245 1.00 77.06 102 ASP A C 1
ATOM 800 O O . ASP A 1 102 ? 2.306 9.030 2.511 1.00 77.06 102 ASP A O 1
ATOM 804 N N . VAL A 1 103 ? 2.123 9.972 4.544 1.00 80.25 103 VAL A N 1
ATOM 805 C CA . VAL A 1 103 ? 2.961 9.007 5.263 1.00 80.25 103 VAL A CA 1
ATOM 806 C C . VAL A 1 103 ? 2.055 8.095 6.074 1.00 80.25 103 VAL A C 1
ATOM 808 O O . VAL A 1 103 ? 1.099 8.578 6.686 1.00 80.25 103 VAL A O 1
ATOM 811 N N . LEU A 1 104 ? 2.373 6.801 6.113 1.00 84.81 104 LEU A N 1
ATOM 812 C CA . LEU A 1 104 ? 1.689 5.856 6.987 1.00 84.81 104 LEU A CA 1
ATOM 813 C C . LEU A 1 104 ? 1.907 6.255 8.463 1.00 84.81 104 LEU A C 1
ATOM 815 O O . LEU A 1 104 ? 3.059 6.323 8.897 1.00 84.81 104 LEU A O 1
ATOM 819 N N . PRO A 1 105 ? 0.845 6.517 9.246 1.00 85.69 105 PRO A N 1
ATOM 820 C CA . PRO A 1 105 ? 0.994 6.823 10.665 1.00 85.69 105 PRO A CA 1
ATOM 821 C C . PRO A 1 105 ? 1.592 5.632 11.430 1.00 85.69 105 PRO A C 1
ATOM 823 O O . PRO A 1 105 ? 1.135 4.505 11.228 1.00 85.69 105 PRO A O 1
ATOM 826 N N . PRO A 1 106 ? 2.562 5.849 12.336 1.00 82.25 106 PRO A N 1
ATOM 827 C CA . PRO A 1 106 ? 3.257 4.761 13.027 1.00 82.25 106 PRO A CA 1
ATOM 828 C C . PRO A 1 106 ? 2.350 3.952 13.967 1.00 82.25 106 PRO A C 1
ATOM 830 O O . PRO A 1 106 ? 2.684 2.826 14.328 1.00 82.25 106 PRO A O 1
ATOM 833 N N . GLU A 1 107 ? 1.197 4.497 14.362 1.00 86.38 107 GLU A N 1
ATOM 834 C CA . GLU A 1 107 ? 0.201 3.810 15.188 1.00 86.38 107 GLU A CA 1
ATOM 835 C C . GLU A 1 107 ? -0.789 2.956 14.382 1.00 86.38 107 GLU A C 1
ATOM 837 O O . GLU A 1 107 ? -1.615 2.267 14.983 1.00 86.38 107 GLU A O 1
ATOM 842 N N . VAL A 1 108 ? -0.744 3.006 13.045 1.00 91.25 108 VAL A N 1
ATOM 843 C CA . VAL A 1 108 ? -1.623 2.219 12.173 1.00 91.25 108 VAL A CA 1
ATOM 844 C C . VAL A 1 108 ? -0.857 1.026 11.623 1.00 91.25 108 VAL A C 1
ATOM 846 O O . VAL A 1 108 ? 0.053 1.162 10.806 1.00 91.25 108 VAL A O 1
ATOM 849 N N . LYS A 1 109 ? -1.282 -0.173 12.013 1.00 92.50 109 LYS A N 1
ATOM 850 C CA . LYS A 1 109 ? -0.844 -1.403 11.360 1.00 92.50 109 LYS A CA 1
ATOM 851 C C . LYS A 1 109 ? -1.565 -1.546 10.023 1.00 92.50 109 LYS A C 1
ATOM 853 O O . LYS A 1 109 ? -2.772 -1.345 9.962 1.00 92.50 109 LYS A O 1
ATOM 858 N N . VAL A 1 110 ? -0.872 -1.949 8.962 1.00 94.00 110 VAL A N 1
ATOM 859 C CA . VAL A 1 110 ? -1.524 -2.329 7.697 1.00 94.00 110 VAL A CA 1
ATOM 860 C C . VAL A 1 110 ? -1.415 -3.835 7.530 1.00 94.00 110 VAL A C 1
ATOM 862 O O . VAL A 1 110 ? -0.357 -4.401 7.802 1.00 94.00 110 VAL A O 1
ATOM 865 N N . SER A 1 111 ? -2.495 -4.501 7.130 1.00 95.06 111 SER A N 1
ATOM 866 C CA . SER A 1 111 ? -2.508 -5.957 6.946 1.00 95.06 111 SER A CA 1
ATOM 867 C C . SER A 1 111 ? -3.213 -6.386 5.661 1.00 95.06 111 SER A C 1
ATOM 869 O O . SER A 1 111 ? -4.150 -5.718 5.218 1.00 95.06 111 SER A O 1
ATOM 871 N N . PRO A 1 112 ? -2.780 -7.495 5.038 1.00 95.62 112 PRO A N 1
ATOM 872 C CA . PRO A 1 112 ? -3.423 -8.020 3.845 1.00 95.62 112 PRO A CA 1
ATOM 873 C C . PRO A 1 112 ? -4.654 -8.858 4.196 1.00 95.62 112 PRO A C 1
ATOM 875 O O . PRO A 1 112 ? -4.603 -9.701 5.089 1.00 95.62 112 PRO A O 1
ATOM 878 N N . GLN A 1 113 ? -5.710 -8.702 3.396 1.00 93.69 113 GLN A N 1
ATOM 879 C CA . GLN A 1 113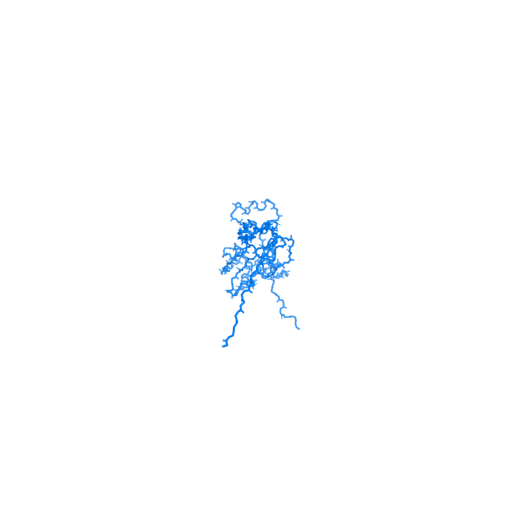 ? -6.909 -9.546 3.269 1.00 93.69 113 GLN A CA 1
ATOM 880 C C . GLN A 1 113 ? -7.833 -9.617 4.487 1.00 93.69 113 GLN A C 1
ATOM 882 O O . GLN A 1 113 ? -9.049 -9.604 4.325 1.00 93.69 113 GLN A O 1
ATOM 887 N N . GLN A 1 114 ? -7.287 -9.708 5.692 1.00 94.69 114 GLN A N 1
ATOM 888 C CA . GLN A 1 114 ? -8.044 -9.823 6.926 1.00 94.69 114 GLN A CA 1
ATOM 889 C C . GLN A 1 114 ? -7.321 -9.138 8.078 1.00 94.69 114 GLN A C 1
ATOM 891 O O . GLN A 1 114 ? -6.097 -8.987 8.086 1.00 94.69 114 GLN A O 1
ATOM 896 N N . ARG A 1 115 ? -8.107 -8.775 9.087 1.00 93.81 115 ARG A N 1
ATOM 897 C CA . ARG A 1 115 ? -7.593 -8.234 10.336 1.00 93.81 115 ARG A CA 1
ATOM 898 C C . ARG A 1 115 ? -6.713 -9.260 11.052 1.00 93.81 115 ARG A C 1
ATOM 900 O O . ARG A 1 115 ? -7.076 -10.433 11.153 1.00 93.81 115 ARG A O 1
ATOM 907 N N . SER A 1 116 ? -5.578 -8.811 11.572 1.00 94.44 116 SER A N 1
ATOM 908 C CA . SER A 1 116 ? -4.577 -9.652 12.229 1.00 94.44 116 SER A CA 1
ATOM 909 C C . SER A 1 116 ? -4.318 -9.268 13.685 1.00 94.44 116 SER A C 1
ATOM 911 O O . SER A 1 116 ? -3.844 -10.108 14.450 1.00 94.44 116 SER A O 1
ATOM 913 N N . ASP A 1 117 ? -4.626 -8.032 14.086 1.00 93.12 117 ASP A N 1
ATOM 914 C CA . ASP A 1 117 ? -4.396 -7.524 15.436 1.00 93.12 117 ASP A CA 1
ATOM 915 C C . ASP A 1 117 ? -5.604 -6.727 15.963 1.00 93.12 117 ASP A C 1
ATOM 917 O O . ASP A 1 117 ? -5.713 -5.510 15.787 1.00 93.12 117 ASP A O 1
ATOM 921 N N . PRO A 1 118 ? -6.525 -7.400 16.676 1.00 94.25 118 PRO A N 1
ATOM 922 C CA . PRO A 1 118 ? -7.676 -6.748 17.287 1.00 94.25 118 PRO A CA 1
ATOM 923 C C . PRO A 1 118 ? -7.338 -5.680 18.334 1.00 94.25 118 PRO A C 1
ATOM 925 O O . PRO A 1 118 ? -8.207 -4.884 18.681 1.00 94.25 118 PRO A O 1
ATOM 928 N N . GLN A 1 119 ? -6.111 -5.653 18.863 1.00 94.00 119 GLN A N 1
ATOM 929 C CA . GLN A 1 119 ? -5.701 -4.713 19.911 1.00 94.00 119 GLN A CA 1
ATOM 930 C C . GLN A 1 119 ? -5.093 -3.426 19.351 1.00 94.00 119 GLN A C 1
ATOM 932 O O . GLN A 1 119 ? -4.890 -2.470 20.100 1.00 94.00 119 GLN A O 1
ATOM 937 N N . GLN A 1 120 ? -4.812 -3.384 18.050 1.00 92.06 120 GLN A N 1
ATOM 938 C CA . GLN A 1 120 ? -4.237 -2.226 17.383 1.00 92.06 120 GLN A CA 1
ATOM 939 C C . GLN A 1 120 ? -5.233 -1.575 16.428 1.00 92.06 120 GLN A C 1
ATOM 941 O O . GLN A 1 120 ? -6.220 -2.171 15.983 1.00 92.06 120 GLN A O 1
ATOM 946 N N . LYS A 1 121 ? -4.950 -0.307 16.126 1.00 94.38 121 LYS A N 1
ATOM 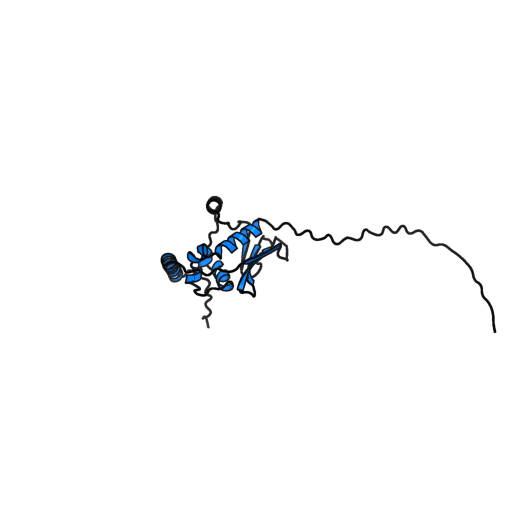947 C CA . LYS A 1 121 ? -5.558 0.387 15.002 1.00 94.38 121 LYS A CA 1
ATOM 948 C C . LYS A 1 121 ? -4.997 -0.228 13.728 1.00 94.38 121 LYS A C 1
ATOM 950 O O . LYS A 1 121 ? -3.781 -0.274 13.546 1.00 94.38 121 LYS A O 1
ATOM 955 N N . GLU A 1 122 ? -5.877 -0.726 12.874 1.00 96.00 122 GLU A N 1
ATOM 956 C CA . GLU A 1 122 ? -5.471 -1.560 11.748 1.00 96.00 122 GLU A CA 1
ATOM 957 C C . GLU A 1 122 ? -6.215 -1.167 10.476 1.00 96.00 122 GLU A C 1
ATOM 959 O O . GLU A 1 122 ? -7.435 -1.018 10.484 1.00 96.00 122 GLU A O 1
ATOM 964 N N . LEU A 1 123 ? -5.474 -1.008 9.383 1.00 96.50 123 LEU A N 1
ATOM 965 C CA . LEU A 1 123 ? -5.994 -0.843 8.035 1.00 96.50 123 LEU A CA 1
ATOM 966 C C . LEU A 1 123 ? -5.809 -2.158 7.275 1.00 96.50 123 LEU A C 1
ATOM 968 O O . LEU A 1 123 ? -4.687 -2.584 7.001 1.00 96.50 123 LEU A O 1
ATOM 972 N N . VAL A 1 124 ? -6.906 -2.810 6.922 1.00 97.81 124 VAL A N 1
ATOM 973 C CA . VAL A 1 124 ? -6.893 -4.058 6.162 1.00 97.81 124 VAL A CA 1
ATOM 974 C C . VAL A 1 124 ? -7.089 -3.746 4.686 1.00 97.81 124 VAL A C 1
ATOM 976 O O . VAL A 1 124 ? -8.046 -3.068 4.323 1.00 97.81 124 VAL A O 1
ATOM 979 N N . LEU A 1 125 ? -6.201 -4.252 3.831 1.00 97.75 125 LEU A N 1
ATOM 980 C CA . LEU A 1 125 ? -6.263 -4.073 2.381 1.00 97.75 125 LEU A CA 1
ATOM 981 C C . LEU A 1 125 ? -6.680 -5.363 1.689 1.00 97.75 125 LEU A C 1
ATOM 983 O O . LEU A 1 125 ? -6.065 -6.410 1.884 1.00 97.75 125 LEU A O 1
ATOM 987 N N . MET A 1 126 ? -7.689 -5.285 0.832 1.00 97.94 126 MET A N 1
ATOM 988 C CA . MET A 1 126 ? -8.213 -6.423 0.080 1.00 97.94 126 MET A CA 1
ATOM 989 C C . MET A 1 126 ? -8.687 -5.997 -1.308 1.00 97.94 126 MET A C 1
ATOM 991 O O . MET A 1 126 ? -8.929 -4.820 -1.553 1.00 97.94 126 MET A O 1
ATOM 995 N N . ALA A 1 127 ? -8.800 -6.945 -2.235 1.00 97.38 127 ALA A N 1
ATOM 996 C CA . ALA A 1 127 ? -9.450 -6.690 -3.513 1.00 97.38 127 ALA A CA 1
ATOM 997 C C . ALA A 1 127 ? -10.954 -6.957 -3.369 1.00 97.38 127 ALA A C 1
ATOM 999 O O . ALA A 1 127 ? -11.343 -8.008 -2.855 1.00 97.38 127 ALA A O 1
ATOM 1000 N N . ASN A 1 128 ? -11.800 -6.029 -3.817 1.00 96.25 128 ASN A N 1
ATOM 1001 C CA . ASN A 1 128 ? -13.242 -6.259 -3.865 1.00 96.25 128 ASN A CA 1
ATOM 1002 C C . ASN A 1 128 ? -13.635 -7.053 -5.129 1.00 96.25 128 ASN A C 1
ATOM 1004 O O . ASN A 1 128 ? -12.817 -7.324 -6.012 1.00 96.25 128 ASN A O 1
ATOM 1008 N N . ALA A 1 129 ? -14.912 -7.428 -5.231 1.00 95.62 129 ALA A N 1
ATOM 1009 C CA . ALA A 1 129 ? -15.423 -8.216 -6.357 1.00 95.62 129 ALA A CA 1
ATOM 1010 C C . ALA A 1 129 ? -15.338 -7.492 -7.718 1.00 95.62 129 ALA A C 1
ATOM 1012 O O . ALA A 1 129 ? -15.407 -8.142 -8.760 1.00 95.62 129 ALA A O 1
ATOM 1013 N N . GLU A 1 130 ? -15.182 -6.167 -7.719 1.00 95.81 130 GLU A N 1
ATOM 1014 C CA . GLU A 1 130 ? -15.033 -5.341 -8.921 1.00 95.81 130 GLU A CA 1
ATOM 1015 C C . GLU A 1 130 ? -13.564 -5.200 -9.362 1.00 95.81 130 GLU A C 1
ATOM 1017 O O . GLU A 1 130 ? -13.273 -4.532 -10.354 1.00 95.81 130 GLU A O 1
ATOM 1022 N N . GLY A 1 131 ? -12.629 -5.835 -8.646 1.00 94.75 131 GLY A N 1
ATOM 1023 C CA . GLY A 1 131 ? -11.195 -5.750 -8.922 1.00 94.75 131 GLY A CA 1
ATOM 1024 C C . GLY A 1 131 ? -10.561 -4.433 -8.468 1.00 94.75 131 GLY A C 1
ATOM 1025 O O . GLY A 1 131 ? -9.469 -4.091 -8.925 1.00 94.75 131 GLY A O 1
ATOM 1026 N N . GLN A 1 132 ? -11.231 -3.684 -7.591 1.00 97.75 132 GLN A N 1
ATOM 1027 C CA . GLN A 1 132 ? -10.682 -2.497 -6.941 1.00 97.75 132 GLN A CA 1
ATOM 1028 C C . GLN A 1 132 ? -9.989 -2.873 -5.635 1.00 97.75 132 GLN A C 1
ATOM 1030 O O . GLN A 1 132 ? -10.241 -3.932 -5.061 1.00 97.75 132 GLN A O 1
ATOM 1035 N N . ILE A 1 133 ? -9.124 -1.988 -5.154 1.00 98.12 133 ILE A N 1
ATOM 1036 C CA . ILE A 1 133 ? -8.535 -2.104 -3.825 1.00 98.12 133 ILE A CA 1
ATOM 1037 C C . ILE A 1 133 ? -9.521 -1.482 -2.840 1.00 98.12 133 ILE A C 1
ATOM 1039 O O . ILE A 1 133 ? -9.927 -0.335 -3.010 1.00 98.12 133 ILE A O 1
ATOM 1043 N N . MET A 1 134 ? -9.891 -2.248 -1.824 1.00 98.25 134 MET A N 1
ATOM 1044 C CA . MET A 1 134 ? -10.709 -1.834 -0.697 1.00 98.25 134 MET A CA 1
ATOM 1045 C C . MET A 1 134 ? -9.845 -1.799 0.561 1.00 98.25 134 MET A C 1
ATOM 1047 O O . MET A 1 134 ? -9.062 -2.717 0.819 1.00 98.25 134 MET A O 1
ATOM 1051 N N . ALA A 1 135 ? -10.003 -0.738 1.340 1.00 97.94 135 ALA A N 1
ATOM 1052 C CA . ALA A 1 135 ? -9.364 -0.558 2.627 1.00 97.94 135 ALA A CA 1
ATOM 1053 C C . ALA A 1 135 ? -10.415 -0.447 3.726 1.00 97.94 135 ALA A C 1
ATOM 1055 O O . ALA A 1 135 ? -11.285 0.425 3.679 1.00 97.94 135 ALA A O 1
ATOM 1056 N N . GLU A 1 136 ? -10.304 -1.311 4.727 1.00 97.94 136 GLU A N 1
ATOM 1057 C CA . GLU A 1 136 ? -11.152 -1.319 5.912 1.00 97.94 136 GLU A CA 1
ATOM 1058 C C . GLU A 1 136 ? -10.327 -0.934 7.139 1.00 97.94 136 GLU A C 1
ATOM 1060 O O . GLU A 1 136 ? -9.342 -1.588 7.474 1.00 97.94 136 GLU A O 1
ATOM 1065 N N . GLY A 1 137 ? -10.705 0.155 7.802 1.00 97.00 137 GLY A N 1
ATOM 1066 C CA . GLY A 1 137 ? -10.037 0.646 9.001 1.00 97.00 137 GLY A CA 1
ATOM 1067 C C . GLY A 1 137 ? -10.776 0.224 10.263 1.00 97.00 137 GLY A C 1
ATOM 1068 O O . GLY A 1 137 ? -11.977 0.466 10.385 1.00 97.00 137 GLY A O 1
ATOM 1069 N N . TYR A 1 138 ? -10.050 -0.348 11.216 1.00 96.56 138 TYR A N 1
ATOM 1070 C CA . TYR A 1 138 ? -10.559 -0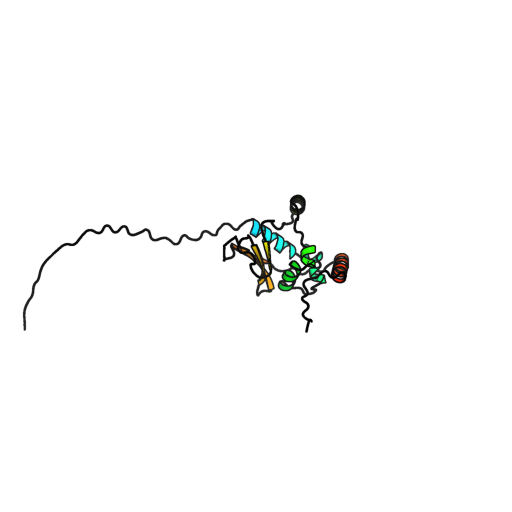.826 12.495 1.00 96.56 138 TYR A CA 1
ATOM 1071 C C . TYR A 1 138 ? -9.882 -0.101 13.653 1.00 96.56 138 TYR A C 1
ATOM 1073 O O . TYR A 1 138 ? -8.661 0.072 13.676 1.00 96.56 138 TYR A O 1
ATOM 1081 N N . LEU A 1 139 ? -10.679 0.268 14.652 1.00 95.25 139 LEU A N 1
ATOM 1082 C CA . LEU A 1 139 ? -10.173 0.687 15.955 1.00 95.25 139 LEU A CA 1
ATOM 1083 C C . LEU A 1 139 ? -9.909 -0.535 16.854 1.00 95.25 139 LEU A C 1
ATOM 1085 O O . LEU A 1 139 ? -10.466 -1.614 16.611 1.00 95.25 139 LEU A O 1
ATOM 1089 N N . PRO A 1 140 ? -9.068 -0.395 17.896 1.00 95.06 140 PRO A N 1
ATOM 1090 C CA . PRO A 1 140 ? -8.875 -1.446 18.890 1.00 95.06 140 PRO A CA 1
ATOM 1091 C C . PRO A 1 140 ? -10.209 -1.947 19.456 1.00 95.06 140 PRO A C 1
ATOM 1093 O O . PRO A 1 140 ? -11.077 -1.144 19.784 1.00 95.06 140 PRO A O 1
ATOM 1096 N N . GLU A 1 141 ? -10.353 -3.268 19.562 1.00 91.50 141 GLU A N 1
ATOM 1097 C CA . GLU A 1 141 ? -11.519 -3.976 20.122 1.00 91.50 141 GLU A CA 1
ATOM 1098 C C . GLU A 1 141 ? -12.850 -3.810 19.357 1.00 91.50 141 GLU A C 1
ATOM 1100 O O . GLU A 1 141 ? -13.860 -4.385 19.757 1.00 91.50 141 GLU A O 1
ATOM 1105 N N . GLU A 1 142 ? -12.869 -3.085 18.235 1.00 92.12 142 GLU A N 1
ATOM 1106 C CA . GLU A 1 142 ? -14.059 -2.939 17.387 1.00 92.12 142 GLU A CA 1
ATOM 1107 C C . GLU A 1 142 ? -14.110 -4.030 16.311 1.00 92.12 142 GLU A C 1
ATOM 1109 O O . GLU A 1 142 ? -13.228 -4.100 15.460 1.00 92.12 142 GLU A O 1
ATOM 1114 N N . ASP A 1 143 ? -15.156 -4.856 16.290 1.00 90.56 143 ASP A N 1
ATOM 1115 C CA . ASP A 1 143 ? -15.303 -5.934 15.293 1.00 90.56 143 ASP A CA 1
ATOM 1116 C C . ASP A 1 143 ? -15.777 -5.440 13.914 1.00 90.56 143 ASP A C 1
ATOM 1118 O O . ASP A 1 143 ? -15.668 -6.153 12.916 1.00 90.56 143 ASP A O 1
ATOM 1122 N N . THR A 1 144 ? -16.326 -4.225 13.842 1.00 93.38 144 THR A N 1
ATOM 1123 C CA . THR A 1 144 ? -16.817 -3.624 12.594 1.00 93.38 144 THR A CA 1
ATOM 1124 C C . THR A 1 144 ? -15.887 -2.516 12.117 1.00 93.38 144 THR A C 1
ATOM 1126 O O . THR A 1 144 ? -15.450 -1.719 12.952 1.00 93.38 144 THR A O 1
ATOM 1129 N N . PRO A 1 145 ? -15.632 -2.401 10.802 1.00 95.44 145 PRO A N 1
ATOM 1130 C CA . PRO A 1 145 ? -14.793 -1.332 10.286 1.00 95.44 145 PRO A CA 1
ATOM 1131 C C . PRO A 1 145 ? -15.440 0.031 10.548 1.00 95.44 145 PRO A C 1
ATOM 1133 O O . PRO A 1 145 ? -16.638 0.234 10.340 1.00 95.44 145 PRO A O 1
ATOM 1136 N N . THR A 1 146 ? -14.629 0.975 11.015 1.00 94.81 146 THR A N 1
ATOM 1137 C CA . THR A 1 146 ? -15.004 2.380 11.220 1.00 94.81 146 THR A CA 1
ATOM 1138 C C . THR A 1 146 ? -14.720 3.236 9.989 1.00 94.81 146 THR A C 1
ATOM 1140 O O . THR A 1 146 ? -15.228 4.350 9.891 1.00 94.81 146 THR A O 1
ATOM 1143 N N . LEU A 1 147 ? -13.913 2.724 9.056 1.00 95.56 147 LEU A N 1
ATOM 1144 C CA . LEU A 1 147 ? -13.594 3.337 7.772 1.00 95.56 147 LEU A CA 1
ATOM 1145 C C . LEU A 1 147 ? -13.686 2.276 6.673 1.00 95.56 147 LEU A C 1
ATOM 1147 O O . LEU A 1 147 ? -13.139 1.191 6.836 1.00 95.56 147 LEU A O 1
ATOM 1151 N N . THR A 1 148 ? -14.303 2.619 5.546 1.00 97.00 148 THR A N 1
ATOM 1152 C CA . THR A 1 148 ? -14.244 1.820 4.316 1.00 97.00 148 THR A CA 1
ATOM 1153 C C . THR A 1 148 ? -13.981 2.763 3.153 1.00 97.00 148 THR A C 1
ATOM 1155 O O . THR A 1 148 ? -14.708 3.741 2.971 1.00 97.00 148 THR A O 1
ATOM 1158 N N . GLN A 1 149 ? -12.934 2.492 2.382 1.00 97.12 149 GLN A N 1
ATOM 1159 C CA . GLN A 1 149 ? -12.591 3.243 1.178 1.00 97.12 149 GLN A CA 1
ATOM 1160 C C . GLN A 1 149 ? -12.249 2.287 0.042 1.00 97.12 149 GLN A C 1
ATOM 1162 O O . GLN A 1 149 ? -11.720 1.205 0.277 1.00 97.12 149 GLN A O 1
ATOM 1167 N N . GLU A 1 150 ? -12.528 2.706 -1.188 1.00 97.81 150 GLU A N 1
ATOM 1168 C CA . GLU A 1 150 ? -12.264 1.917 -2.387 1.00 97.81 150 GLU A CA 1
ATOM 1169 C C . GLU A 1 150 ? -11.592 2.788 -3.446 1.00 97.81 150 GLU A C 1
ATOM 1171 O O . GLU A 1 150 ? -11.961 3.949 -3.650 1.00 97.81 150 GLU A O 1
ATOM 1176 N N . TRP A 1 151 ? -10.601 2.233 -4.137 1.00 97.44 151 TRP A N 1
ATOM 1177 C CA . TRP A 1 151 ? -9.927 2.909 -5.237 1.00 97.44 151 TRP A CA 1
ATOM 1178 C C . TRP A 1 151 ? -9.426 1.932 -6.298 1.00 97.44 151 TRP A C 1
ATOM 1180 O O . TRP A 1 151 ? -9.148 0.757 -6.060 1.00 97.44 151 TRP A O 1
ATOM 1190 N N . SER A 1 152 ? -9.314 2.441 -7.523 1.00 97.12 152 SER A N 1
ATOM 1191 C CA . SER A 1 152 ? -8.834 1.666 -8.666 1.00 97.12 152 SER A CA 1
ATOM 1192 C C . SER A 1 152 ? -7.310 1.656 -8.741 1.00 97.12 152 SER A C 1
ATOM 1194 O O . SER A 1 152 ? -6.664 2.683 -8.537 1.00 97.12 152 SER A O 1
ATOM 1196 N N . LEU A 1 153 ? -6.744 0.515 -9.132 1.00 96.88 153 LEU A N 1
ATOM 1197 C CA . LEU A 1 153 ? -5.327 0.397 -9.452 1.00 96.88 153 LEU A CA 1
ATOM 1198 C C . LEU A 1 153 ? -5.049 0.998 -10.836 1.00 96.88 153 LEU A C 1
ATOM 1200 O O . LEU A 1 153 ? -5.597 0.546 -11.843 1.00 96.88 153 LEU A O 1
ATOM 1204 N N . ALA A 1 154 ? -4.202 2.025 -10.914 1.00 96.94 154 ALA A N 1
ATOM 1205 C CA . ALA A 1 154 ? -3.849 2.611 -12.201 1.00 96.94 154 ALA A CA 1
ATOM 1206 C C . ALA A 1 154 ? -2.909 1.695 -12.995 1.00 96.94 154 ALA A C 1
ATOM 1208 O O . ALA A 1 154 ? -2.017 1.064 -12.436 1.00 96.94 154 ALA A O 1
ATOM 1209 N N . THR A 1 155 ? -3.021 1.701 -14.322 1.00 95.69 155 THR A N 1
ATOM 1210 C CA . THR A 1 155 ? -2.008 1.093 -15.198 1.00 95.69 155 THR A CA 1
ATOM 1211 C C . THR A 1 155 ? -0.830 2.043 -15.408 1.00 95.69 155 THR A C 1
ATOM 1213 O O . THR A 1 155 ? -1.016 3.246 -15.667 1.00 95.69 155 THR A O 1
ATOM 1216 N N . ALA A 1 156 ? 0.383 1.499 -15.324 1.00 94.81 156 ALA A N 1
ATOM 1217 C CA . ALA A 1 156 ? 1.629 2.210 -15.568 1.00 94.81 156 ALA A CA 1
ATOM 1218 C C . ALA A 1 156 ? 2.599 1.357 -16.395 1.00 94.81 156 ALA A C 1
ATOM 1220 O O . ALA A 1 156 ? 2.506 0.135 -16.433 1.00 94.81 156 ALA A O 1
ATOM 1221 N N . THR A 1 157 ? 3.540 2.024 -17.057 1.00 95.44 157 THR A N 1
ATOM 1222 C CA . THR A 1 157 ? 4.650 1.381 -17.762 1.00 95.44 157 THR A CA 1
ATOM 1223 C C . THR A 1 157 ? 5.936 1.821 -17.071 1.00 95.44 157 THR A C 1
ATOM 1225 O O . THR A 1 157 ? 6.229 3.019 -17.112 1.00 95.44 157 THR A O 1
ATOM 1228 N N . PRO A 1 158 ? 6.669 0.906 -16.412 1.00 93.00 158 PRO A N 1
ATOM 1229 C CA . PRO A 1 158 ? 7.934 1.237 -15.770 1.00 93.00 158 PRO A CA 1
ATOM 1230 C C . PRO A 1 158 ? 8.976 1.694 -16.792 1.00 93.00 158 PRO A C 1
ATOM 1232 O O . PRO A 1 158 ? 9.045 1.142 -17.895 1.00 93.00 158 PRO A O 1
ATOM 1235 N N . ASP A 1 159 ? 9.794 2.685 -16.439 1.00 92.00 159 ASP A N 1
ATOM 1236 C CA . ASP A 1 159 ? 10.910 3.097 -17.293 1.00 92.00 159 ASP A CA 1
ATOM 1237 C C . ASP A 1 159 ? 12.054 2.063 -17.285 1.00 92.00 159 ASP A C 1
ATOM 1239 O O . ASP A 1 159 ? 12.059 1.117 -16.494 1.00 92.00 159 ASP A O 1
ATOM 1243 N N . GLN A 1 160 ? 13.018 2.209 -18.200 1.00 93.62 160 GLN A N 1
ATOM 1244 C CA . GLN A 1 160 ? 14.107 1.235 -18.341 1.00 93.62 160 GLN A CA 1
ATOM 1245 C C . GLN A 1 160 ? 14.974 1.137 -17.078 1.00 93.62 160 GLN A C 1
ATOM 1247 O O . GLN A 1 160 ? 15.408 0.044 -16.726 1.00 93.62 160 GLN A O 1
ATOM 1252 N N . ALA A 1 161 ? 15.206 2.254 -16.386 1.00 93.06 161 ALA A N 1
ATOM 1253 C CA . ALA A 1 161 ? 16.036 2.261 -15.188 1.00 93.06 161 ALA A CA 1
ATOM 1254 C C . ALA A 1 161 ? 15.350 1.499 -14.046 1.00 93.06 161 ALA A C 1
ATOM 1256 O O . ALA A 1 161 ? 15.994 0.689 -13.381 1.00 93.06 161 ALA A O 1
ATOM 1257 N N . THR A 1 162 ? 14.039 1.694 -13.866 1.00 91.62 162 THR A N 1
ATOM 1258 C CA . THR A 1 162 ? 13.228 0.897 -12.938 1.00 91.62 162 THR A CA 1
ATOM 1259 C C . THR A 1 162 ? 13.255 -0.578 -13.326 1.00 91.62 162 THR A C 1
ATOM 1261 O O . THR A 1 162 ? 13.518 -1.420 -12.475 1.00 91.62 162 THR A O 1
ATOM 1264 N N . GLN A 1 163 ? 13.060 -0.917 -14.603 1.00 93.69 163 GLN A N 1
ATOM 1265 C CA . GLN A 1 163 ? 13.100 -2.314 -15.056 1.00 93.69 163 GLN A CA 1
ATOM 1266 C C . GLN A 1 163 ? 14.433 -3.005 -14.739 1.00 93.69 163 GLN A C 1
ATOM 1268 O O . GLN A 1 163 ? 14.429 -4.138 -14.254 1.00 93.69 163 GLN A O 1
ATOM 1273 N N . ASP A 1 164 ? 15.557 -2.334 -14.996 1.00 93.75 164 ASP A N 1
ATOM 1274 C CA . ASP A 1 164 ? 16.894 -2.884 -14.760 1.00 93.75 164 ASP A CA 1
ATOM 1275 C C . ASP A 1 164 ? 17.162 -3.080 -13.260 1.00 93.75 164 ASP A C 1
ATOM 1277 O O . ASP A 1 164 ? 17.649 -4.137 -12.850 1.00 93.75 164 ASP A O 1
ATOM 1281 N N . LEU A 1 165 ? 16.777 -2.102 -12.430 1.00 91.75 165 LEU A N 1
ATOM 1282 C CA . LEU A 1 165 ? 16.885 -2.189 -10.971 1.00 91.75 165 LEU A CA 1
ATOM 1283 C C . LEU A 1 165 ? 16.062 -3.358 -10.416 1.00 91.75 165 LEU A C 1
ATOM 1285 O O . LEU A 1 165 ? 16.575 -4.191 -9.670 1.00 91.75 165 LEU A O 1
ATOM 1289 N N . CYS A 1 166 ? 14.797 -3.450 -10.821 1.00 91.81 166 CYS A N 1
ATOM 1290 C CA . CYS A 1 166 ? 13.882 -4.496 -10.380 1.00 91.81 166 CYS A CA 1
ATOM 1291 C C . CYS A 1 166 ? 14.372 -5.889 -10.760 1.00 91.81 166 CYS A C 1
ATOM 1293 O O . CYS A 1 166 ? 14.348 -6.801 -9.936 1.00 91.81 166 CYS A O 1
ATOM 1295 N N . ARG A 1 167 ? 14.872 -6.052 -11.990 1.00 92.06 167 ARG A N 1
ATOM 1296 C CA . ARG A 1 167 ? 15.445 -7.321 -12.442 1.00 92.06 167 ARG A CA 1
ATOM 1297 C C . ARG A 1 167 ? 16.648 -7.721 -11.594 1.00 92.06 167 ARG A C 1
ATOM 1299 O O . ARG A 1 167 ? 16.709 -8.865 -11.162 1.00 92.06 167 ARG A O 1
ATOM 1306 N N . SER A 1 168 ? 17.548 -6.781 -11.301 1.00 91.56 168 SER A N 1
ATOM 1307 C CA . SER A 1 168 ? 18.701 -7.043 -10.434 1.00 91.56 168 SER A CA 1
ATOM 1308 C C . SER A 1 168 ? 18.274 -7.497 -9.035 1.00 91.56 168 SER A C 1
ATOM 1310 O O . SER A 1 168 ? 18.866 -8.426 -8.494 1.00 91.56 168 SER A O 1
ATOM 1312 N N . ASN A 1 169 ? 17.249 -6.877 -8.443 1.00 89.25 169 ASN A N 1
ATOM 1313 C CA . ASN A 1 169 ? 16.733 -7.262 -7.125 1.00 89.25 169 ASN A CA 1
ATOM 1314 C C . ASN A 1 169 ? 16.155 -8.685 -7.121 1.00 89.25 169 ASN A C 1
ATOM 1316 O O . ASN A 1 169 ? 16.443 -9.469 -6.217 1.00 89.25 169 ASN A O 1
ATOM 1320 N N . ILE A 1 170 ? 15.400 -9.037 -8.163 1.00 88.19 170 ILE A N 1
ATOM 1321 C CA . ILE A 1 170 ? 14.829 -10.379 -8.332 1.00 88.19 170 ILE A CA 1
ATOM 1322 C C . ILE A 1 170 ? 15.938 -11.423 -8.546 1.00 88.19 170 ILE A C 1
ATOM 1324 O O . ILE A 1 170 ? 15.903 -12.490 -7.939 1.00 88.19 170 ILE A O 1
ATOM 1328 N N . GLU A 1 171 ? 16.961 -11.119 -9.353 1.00 90.00 171 GLU A N 1
ATOM 1329 C CA . GLU A 1 171 ? 18.115 -12.007 -9.582 1.00 90.00 171 GLU A CA 1
ATOM 1330 C C . GLU A 1 171 ? 18.936 -12.262 -8.307 1.00 90.00 171 GLU A C 1
ATOM 1332 O O . GLU A 1 171 ? 19.529 -13.331 -8.156 1.00 90.00 171 GLU A O 1
ATOM 1337 N N . MET A 1 172 ? 18.937 -11.315 -7.365 1.00 90.44 172 MET A N 1
ATOM 1338 C CA . MET A 1 172 ? 19.544 -11.478 -6.038 1.00 90.44 172 MET A CA 1
ATOM 1339 C C . MET A 1 172 ? 18.672 -12.275 -5.054 1.00 90.44 172 MET A C 1
ATOM 1341 O O . MET A 1 172 ? 19.108 -12.529 -3.932 1.00 90.44 172 MET A O 1
ATOM 1345 N N . GLY A 1 173 ? 17.475 -12.701 -5.465 1.00 87.38 173 GLY A N 1
ATOM 1346 C CA . GLY A 1 173 ? 16.584 -13.545 -4.671 1.00 87.38 173 GLY A CA 1
ATOM 1347 C C . GLY A 1 173 ? 15.653 -12.788 -3.725 1.00 87.38 173 GLY A C 1
ATOM 1348 O O . GLY A 1 173 ? 15.154 -13.398 -2.784 1.00 87.38 173 GLY A O 1
ATOM 1349 N N . ILE A 1 174 ? 15.415 -11.489 -3.947 1.00 86.31 174 ILE A N 1
ATOM 1350 C CA . ILE A 1 174 ? 14.372 -10.756 -3.216 1.00 86.31 174 ILE A CA 1
ATOM 1351 C C . ILE A 1 174 ? 13.007 -11.235 -3.724 1.00 86.31 174 ILE A C 1
ATOM 1353 O O . ILE A 1 174 ? 12.713 -11.113 -4.916 1.00 86.31 174 ILE A O 1
ATOM 1357 N N . ASP A 1 175 ? 12.186 -11.795 -2.832 1.00 85.62 175 ASP A N 1
ATOM 1358 C CA . ASP A 1 175 ? 10.871 -12.325 -3.190 1.00 85.62 175 ASP A CA 1
ATOM 1359 C C . ASP A 1 175 ? 9.899 -11.191 -3.552 1.00 85.62 175 ASP A C 1
ATOM 1361 O O . ASP A 1 175 ? 9.702 -10.238 -2.800 1.00 85.62 175 ASP A O 1
ATOM 1365 N N . ALA A 1 176 ? 9.267 -11.307 -4.718 1.00 82.31 176 ALA A N 1
ATOM 1366 C CA . ALA A 1 176 ? 8.272 -10.361 -5.216 1.00 82.31 176 ALA A CA 1
ATOM 1367 C C . ALA A 1 176 ? 6.819 -10.796 -4.929 1.00 82.31 176 ALA A C 1
ATOM 1369 O O . ALA A 1 176 ? 5.871 -10.256 -5.512 1.00 82.31 176 ALA A O 1
ATOM 1370 N N . GLY A 1 177 ? 6.632 -11.813 -4.080 1.00 77.69 177 GLY A N 1
ATOM 1371 C CA . GLY A 1 177 ? 5.323 -12.372 -3.743 1.00 77.69 177 GLY A CA 1
ATOM 1372 C C . GLY A 1 177 ? 4.735 -13.229 -4.864 1.00 77.69 177 GLY A C 1
ATOM 1373 O O . GLY A 1 177 ? 3.541 -13.527 -4.854 1.00 77.69 177 GLY A O 1
ATOM 1374 N N . MET A 1 178 ? 5.563 -13.627 -5.835 1.00 74.12 178 MET A N 1
ATOM 1375 C CA . MET A 1 178 ? 5.193 -14.603 -6.854 1.00 74.12 178 MET A CA 1
ATOM 1376 C C . MET A 1 178 ? 5.235 -15.978 -6.194 1.00 74.12 178 MET A C 1
ATOM 1378 O O . MET A 1 178 ? 6.252 -16.666 -6.246 1.00 74.12 178 MET A O 1
ATOM 1382 N N . GLY A 1 179 ? 4.157 -16.353 -5.503 1.00 58.38 179 GLY A N 1
ATOM 1383 C CA . GLY A 1 179 ? 4.056 -17.655 -4.852 1.00 58.38 179 GLY A CA 1
ATOM 1384 C C . GLY A 1 179 ? 4.515 -18.767 -5.797 1.00 58.38 179 GLY A C 1
ATOM 1385 O O . GLY A 1 179 ? 4.058 -18.857 -6.936 1.00 58.38 179 GLY A O 1
ATOM 1386 N N . ASN A 1 180 ? 5.448 -19.603 -5.338 1.00 45.47 180 ASN A N 1
ATOM 1387 C CA . ASN A 1 180 ? 5.871 -20.795 -6.063 1.00 45.47 180 ASN A CA 1
ATOM 1388 C C . ASN A 1 180 ? 4.690 -21.778 -6.158 1.00 45.47 180 ASN A C 1
ATOM 1390 O O . ASN A 1 180 ? 4.594 -22.718 -5.374 1.00 45.47 180 ASN A O 1
ATOM 1394 N N . GLU A 1 181 ? 3.814 -21.614 -7.149 1.00 49.16 181 GLU A N 1
ATOM 1395 C CA . GLU A 1 181 ? 2.766 -22.592 -7.481 1.00 49.16 181 GLU A CA 1
ATOM 1396 C C . GLU A 1 181 ? 3.336 -23.887 -8.107 1.00 49.16 181 GLU A C 1
ATOM 1398 O O . GLU A 1 181 ? 2.588 -24.795 -8.448 1.00 49.16 181 GLU A O 1
ATOM 1403 N N . ASN A 1 182 ? 4.667 -24.023 -8.210 1.00 38.34 182 ASN A N 1
ATOM 1404 C CA . ASN A 1 182 ? 5.353 -25.179 -8.803 1.00 38.34 182 ASN A CA 1
ATOM 1405 C C . ASN A 1 182 ? 6.214 -25.982 -7.807 1.00 38.34 182 ASN A C 1
ATOM 1407 O O . ASN A 1 182 ? 7.303 -26.435 -8.151 1.00 38.34 182 ASN A O 1
ATOM 1411 N N . SER A 1 183 ? 5.742 -26.188 -6.576 1.00 40.78 183 SER A N 1
ATOM 1412 C CA . SER A 1 183 ? 6.245 -27.281 -5.726 1.00 40.78 183 SER A CA 1
ATOM 1413 C C . SER A 1 183 ? 5.213 -28.406 -5.701 1.00 40.78 183 SER A C 1
ATOM 1415 O O . SER A 1 183 ? 4.346 -28.435 -4.831 1.00 40.78 183 SER A O 1
ATOM 1417 N N . ASN A 1 184 ? 5.291 -29.293 -6.693 1.00 37.66 184 ASN A N 1
ATOM 1418 C CA . ASN A 1 184 ? 4.539 -30.547 -6.768 1.00 37.66 184 ASN A CA 1
ATOM 1419 C C . ASN A 1 184 ? 5.530 -31.707 -6.893 1.00 37.66 184 ASN A C 1
ATOM 1421 O O . ASN A 1 184 ? 6.466 -31.569 -7.716 1.00 37.66 184 ASN A O 1
#